Protein AF-A0A2V9ZKR1-F1 (afdb_monomer_lite)

Secondary structure (DSSP, 8-state):
--------PPPP-PPPHHHHHHHHHHHHTT-EEEEEEETTTEEEEEEE--SS---------------

Radius of gyration: 23.19 Å; chains: 1; bounding box: 50×21×81 Å

Foldseek 3Di:
DDDDDPPDDPDDDDDDCVVVVVQVVLVVQVKHWDWDQDVPPGIDIDIDGDDDDSDDDPDPPDDDDDD

pLDDT: mean 78.24, std 18.19, range [48.34, 98.06]

Structure (mmCIF, N/CA/C/O backbone):
data_AF-A0A2V9ZKR1-F1
#
_entry.id   AF-A0A2V9ZKR1-F1
#
loop_
_atom_site.group_PDB
_atom_site.id
_atom_site.type_symbol
_atom_site.label_atom_id
_atom_site.label_alt_id
_atom_site.label_comp_id
_atom_site.label_asym_id
_atom_site.label_entity_id
_atom_site.label_seq_id
_atom_site.pdbx_PDB_ins_code
_atom_site.Cartn_x
_atom_site.Cartn_y
_atom_site.Cartn_z
_atom_site.occupancy
_atom_site.B_iso_or_equiv
_atom_site.auth_seq_id
_atom_site.auth_comp_id
_atom_site.auth_asym_id
_atom_site.auth_atom_id
_atom_site.pdbx_PDB_model_num
ATOM 1 N N . MET A 1 1 ? 35.92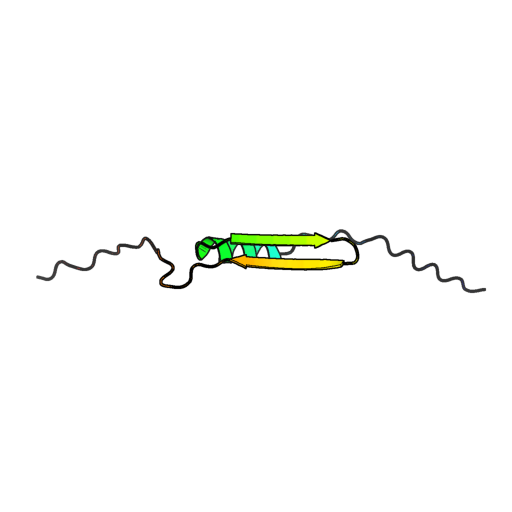5 9.101 -35.988 1.00 48.34 1 MET A N 1
ATOM 2 C CA . MET A 1 1 ? 34.955 7.997 -35.832 1.00 48.34 1 MET A CA 1
ATOM 3 C C . MET A 1 1 ? 34.657 7.911 -34.343 1.00 48.34 1 MET A C 1
ATOM 5 O O . MET A 1 1 ? 35.472 7.372 -33.611 1.00 48.34 1 MET A O 1
ATOM 9 N N . SER A 1 2 ? 33.620 8.600 -33.865 1.00 48.78 2 SER A N 1
ATOM 10 C CA . SER A 1 2 ? 33.333 8.696 -32.428 1.00 48.78 2 SER A CA 1
ATOM 11 C C . SER A 1 2 ? 32.226 7.705 -32.093 1.00 48.78 2 SER A C 1
ATOM 13 O O . SER A 1 2 ? 31.065 7.960 -32.403 1.00 48.78 2 SER A O 1
ATOM 15 N N . SER A 1 3 ? 32.589 6.555 -31.530 1.00 55.22 3 SER A N 1
ATOM 16 C CA . SER A 1 3 ? 31.622 5.590 -31.006 1.00 55.22 3 SER A CA 1
ATOM 17 C C . SER A 1 3 ? 31.555 5.762 -29.494 1.00 55.22 3 SER A C 1
ATOM 19 O O . SER A 1 3 ? 32.411 5.277 -28.761 1.00 55.22 3 SER A O 1
ATOM 21 N N . GLY A 1 4 ? 30.553 6.513 -29.037 1.00 53.47 4 GLY A N 1
ATOM 22 C CA . GLY A 1 4 ? 30.199 6.618 -27.627 1.00 53.47 4 GLY A CA 1
ATOM 23 C C . GLY A 1 4 ? 29.425 5.379 -27.192 1.00 53.47 4 GLY A C 1
ATOM 24 O O . GLY A 1 4 ? 28.216 5.297 -27.394 1.00 53.47 4 GLY A O 1
ATOM 25 N N . THR A 1 5 ? 30.115 4.406 -26.605 1.00 58.31 5 THR A N 1
ATOM 26 C CA . THR A 1 5 ? 29.492 3.207 -26.034 1.00 58.31 5 THR A CA 1
ATOM 27 C C . THR A 1 5 ? 28.978 3.531 -24.631 1.00 58.31 5 THR A C 1
ATOM 29 O O . THR A 1 5 ? 29.706 3.445 -23.645 1.00 58.31 5 THR A O 1
ATOM 32 N N . GLY A 1 6 ? 27.716 3.949 -24.533 1.00 53.59 6 GLY A N 1
ATOM 33 C CA . GLY A 1 6 ? 27.017 4.192 -23.268 1.00 53.59 6 GLY A CA 1
ATOM 34 C C . GLY A 1 6 ? 26.600 2.893 -22.575 1.00 53.59 6 GLY A C 1
ATOM 35 O O . GLY A 1 6 ? 25.416 2.591 -22.489 1.00 53.59 6 GLY A O 1
ATOM 36 N N . GLY A 1 7 ? 27.563 2.104 -22.099 1.00 57.66 7 GLY A N 1
ATOM 37 C CA . GLY A 1 7 ? 27.318 0.917 -21.275 1.00 57.66 7 GLY A CA 1
ATOM 38 C C . GLY A 1 7 ? 27.199 1.286 -19.798 1.00 57.66 7 GLY A C 1
ATOM 39 O O . GLY A 1 7 ? 28.131 1.070 -19.032 1.00 57.66 7 GLY A O 1
ATOM 40 N N . GLY A 1 8 ? 26.082 1.891 -19.394 1.00 57.66 8 GLY A N 1
ATOM 41 C CA . GLY A 1 8 ? 25.805 2.147 -17.981 1.00 57.66 8 GLY A CA 1
ATOM 42 C C . GLY A 1 8 ? 25.376 0.858 -17.287 1.00 57.66 8 GLY A C 1
ATOM 43 O O . GLY A 1 8 ? 24.223 0.457 -17.413 1.00 57.66 8 GLY A O 1
ATOM 44 N N . SER A 1 9 ? 26.286 0.208 -16.561 1.00 66.44 9 SER A N 1
ATOM 45 C CA . SER A 1 9 ? 25.958 -0.923 -15.686 1.00 66.44 9 SER A CA 1
ATOM 46 C C . SER A 1 9 ? 24.787 -0.545 -14.766 1.00 66.44 9 SER A C 1
ATOM 48 O O . SER A 1 9 ? 24.795 0.575 -14.238 1.00 66.44 9 SER A O 1
ATOM 50 N N . PRO A 1 10 ? 23.791 -1.426 -14.546 1.00 66.25 10 PRO A N 1
ATOM 51 C CA . PRO A 1 10 ? 22.683 -1.121 -13.651 1.00 66.25 10 PRO A CA 1
ATOM 52 C C . PRO A 1 10 ? 23.247 -0.766 -12.273 1.00 66.25 10 PRO A C 1
ATOM 54 O O . PRO A 1 10 ? 23.928 -1.572 -11.638 1.00 66.25 10 PRO A O 1
ATOM 57 N N . LYS A 1 11 ? 23.020 0.480 -11.837 1.00 67.06 11 LYS A N 1
ATOM 58 C CA . LYS A 1 11 ? 23.408 0.908 -1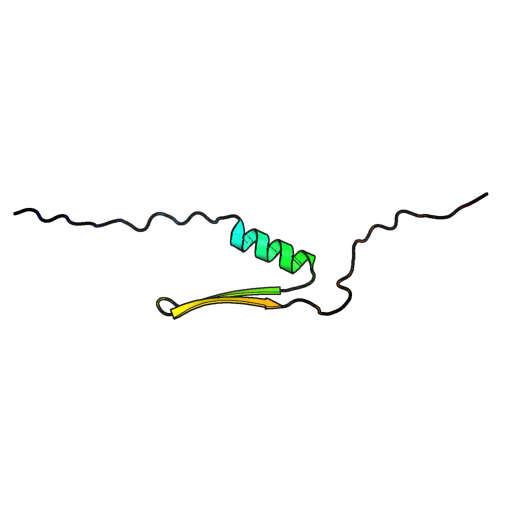0.493 1.00 67.06 11 LYS A CA 1
ATOM 59 C C . LYS A 1 11 ? 22.638 0.051 -9.484 1.00 67.06 11 LYS A C 1
ATOM 61 O O . LYS A 1 11 ? 21.436 -0.143 -9.679 1.00 67.06 11 LYS A O 1
ATOM 66 N N . PRO A 1 12 ? 23.289 -0.430 -8.411 1.00 64.19 12 PRO A N 1
ATOM 67 C CA . PRO A 1 12 ? 22.594 -1.126 -7.341 1.00 64.19 12 PRO A CA 1
ATOM 68 C C . PRO A 1 12 ? 21.466 -0.237 -6.820 1.00 64.19 12 PRO A C 1
ATOM 70 O O . PRO A 1 12 ? 21.696 0.904 -6.414 1.00 64.19 12 PRO A O 1
ATOM 73 N N . VAL A 1 13 ? 20.240 -0.743 -6.882 1.00 73.62 13 VAL A N 1
ATOM 74 C CA . VAL A 1 13 ? 19.085 -0.088 -6.275 1.00 73.62 13 VAL A CA 1
ATOM 75 C C . VAL A 1 13 ? 19.123 -0.384 -4.782 1.00 73.62 13 VAL A C 1
ATOM 77 O O . VAL A 1 13 ? 18.822 -1.495 -4.352 1.00 73.62 13 VAL A O 1
ATOM 80 N N . ASN A 1 14 ? 19.531 0.603 -3.984 1.00 77.62 14 ASN A N 1
ATOM 81 C CA . ASN A 1 14 ? 19.401 0.490 -2.537 1.00 77.62 14 ASN A CA 1
ATOM 82 C C . ASN A 1 14 ? 17.913 0.513 -2.162 1.00 77.62 14 ASN A C 1
ATOM 84 O O . ASN A 1 14 ? 17.175 1.355 -2.685 1.00 77.62 14 ASN A O 1
ATOM 88 N N . PRO A 1 15 ? 17.466 -0.357 -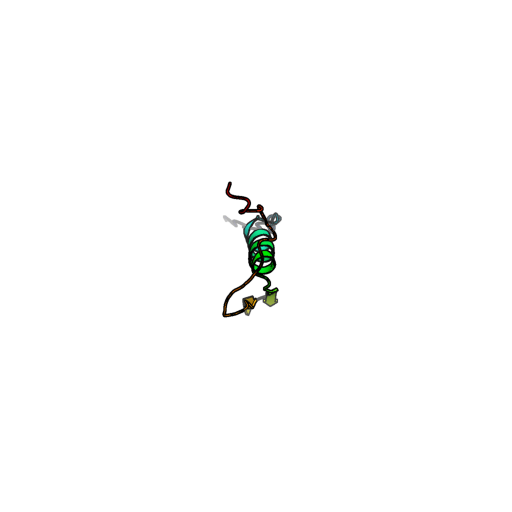1.238 1.00 73.00 15 PRO A N 1
ATOM 89 C CA . PRO A 1 15 ? 16.128 -0.254 -0.680 1.00 73.00 15 PRO A CA 1
ATOM 90 C C . PRO A 1 15 ? 15.929 1.139 -0.072 1.00 73.00 15 PRO A C 1
ATOM 92 O O . PRO A 1 15 ? 16.654 1.545 0.836 1.00 73.00 15 PRO A O 1
ATOM 95 N N . GLY A 1 16 ? 14.973 1.894 -0.610 1.00 84.12 16 GLY A N 1
ATOM 96 C CA . GLY A 1 16 ? 14.516 3.144 -0.014 1.00 84.12 16 GLY A CA 1
ATOM 97 C C . GLY A 1 16 ? 13.452 2.891 1.054 1.00 84.12 16 GLY A C 1
ATOM 98 O O . GLY A 1 16 ? 12.877 1.809 1.143 1.00 84.12 16 GLY A O 1
ATOM 99 N N . VAL A 1 17 ? 13.116 3.923 1.826 1.00 90.62 17 VAL A N 1
ATOM 100 C CA . VAL A 1 17 ? 12.098 3.824 2.890 1.00 90.62 17 VAL A CA 1
ATOM 101 C C . VAL A 1 17 ? 10.657 3.804 2.371 1.00 90.62 17 VAL A C 1
ATOM 103 O O . VAL A 1 17 ? 9.742 3.544 3.140 1.00 90.62 17 VAL A O 1
ATOM 106 N N . GLY A 1 18 ? 10.430 4.078 1.081 1.00 91.75 18 GLY A N 1
ATOM 107 C CA . GLY A 1 18 ? 9.084 4.221 0.515 1.00 91.75 18 GLY A CA 1
ATOM 108 C C . GLY A 1 18 ? 8.237 2.957 0.661 1.00 91.75 18 GLY A C 1
ATOM 109 O O . GLY A 1 18 ? 7.207 2.981 1.326 1.00 91.75 18 GLY A O 1
ATOM 110 N N . ILE A 1 19 ? 8.695 1.837 0.092 1.00 93.06 19 ILE A N 1
ATOM 111 C CA . ILE A 1 19 ? 7.956 0.563 0.132 1.00 93.06 19 ILE A CA 1
ATOM 112 C C . ILE A 1 19 ? 7.867 0.027 1.564 1.00 93.06 19 ILE A C 1
ATOM 114 O O . ILE A 1 19 ? 6.794 -0.392 1.996 1.00 93.06 19 ILE A O 1
ATOM 118 N N . GLN A 1 20 ? 8.961 0.095 2.328 1.00 93.12 20 GLN A N 1
ATOM 119 C CA . GLN A 1 20 ? 8.965 -0.339 3.725 1.00 93.12 20 GLN A CA 1
ATOM 120 C C . GLN A 1 20 ? 7.966 0.469 4.571 1.00 93.12 20 GLN A C 1
ATOM 122 O O . GLN A 1 20 ? 7.124 -0.116 5.247 1.00 93.12 20 GLN A O 1
ATOM 127 N N . GLY A 1 21 ? 7.985 1.799 4.466 1.00 95.44 21 GLY A N 1
ATOM 128 C CA . GLY A 1 21 ? 7.059 2.675 5.184 1.00 95.44 21 GLY A CA 1
ATOM 129 C C . GLY A 1 21 ? 5.601 2.476 4.761 1.00 95.44 21 GLY A C 1
ATOM 130 O O . GLY A 1 21 ? 4.690 2.613 5.578 1.00 95.44 21 GLY A O 1
ATOM 131 N N . MET A 1 22 ? 5.354 2.096 3.504 1.00 95.69 22 MET A N 1
ATOM 132 C CA . MET A 1 22 ? 4.020 1.698 3.050 1.00 95.69 22 MET A CA 1
ATOM 133 C C . MET A 1 22 ? 3.563 0.396 3.717 1.00 95.69 22 MET A C 1
ATOM 135 O O . MET A 1 22 ? 2.435 0.347 4.204 1.00 95.69 22 MET A O 1
ATOM 139 N N . HIS A 1 23 ? 4.421 -0.629 3.793 1.00 95.50 23 HIS A N 1
ATOM 140 C CA . HIS A 1 23 ? 4.105 -1.869 4.514 1.00 95.50 23 HIS A CA 1
ATOM 141 C C . HIS A 1 23 ? 3.800 -1.595 5.991 1.00 95.50 23 HIS A C 1
ATOM 143 O O . HIS A 1 23 ? 2.796 -2.080 6.511 1.00 95.50 23 HIS A O 1
ATOM 149 N N . GLU A 1 24 ? 4.632 -0.788 6.651 1.00 96.31 24 GLU A N 1
ATOM 150 C CA . GLU A 1 24 ? 4.463 -0.411 8.057 1.00 96.31 24 GLU A CA 1
ATOM 151 C C . GLU A 1 24 ? 3.136 0.313 8.291 1.00 96.31 24 GLU A C 1
ATOM 153 O O . GLU A 1 24 ? 2.356 -0.099 9.150 1.00 96.31 24 GLU A O 1
ATOM 158 N N . ARG A 1 25 ? 2.834 1.346 7.497 1.00 94.94 25 ARG A N 1
ATOM 159 C CA . ARG A 1 25 ? 1.600 2.128 7.647 1.00 94.94 25 ARG A CA 1
ATOM 160 C C . ARG A 1 25 ? 0.355 1.292 7.388 1.00 94.94 25 ARG A C 1
ATOM 162 O O . ARG A 1 25 ? -0.601 1.366 8.151 1.00 94.94 25 ARG A O 1
ATOM 169 N N . VAL A 1 26 ? 0.359 0.491 6.325 1.00 95.88 26 VAL A N 1
ATOM 170 C CA . VAL A 1 26 ? -0.780 -0.376 6.008 1.00 95.88 26 VAL A CA 1
ATOM 171 C C . VAL A 1 26 ? -1.000 -1.393 7.130 1.00 95.88 26 VAL A C 1
ATOM 173 O O . VAL A 1 26 ? -2.140 -1.598 7.537 1.00 95.88 26 VAL A O 1
ATOM 176 N N . ARG A 1 27 ? 0.072 -1.950 7.707 1.00 94.62 27 ARG A N 1
ATOM 177 C CA . ARG A 1 27 ? -0.013 -2.853 8.861 1.00 94.62 27 ARG A CA 1
ATOM 178 C C . ARG A 1 27 ? -0.544 -2.163 10.120 1.00 94.62 27 ARG A C 1
ATOM 180 O O . ARG A 1 27 ? -1.380 -2.743 10.802 1.00 94.62 27 ARG A O 1
ATOM 187 N N . GLN A 1 28 ? -0.080 -0.952 10.431 1.00 93.69 28 GLN A N 1
ATOM 188 C CA . GLN A 1 28 ? -0.565 -0.173 11.583 1.00 93.69 28 GLN A CA 1
ATOM 189 C C . GLN A 1 28 ? -2.068 0.122 11.495 1.00 93.69 28 GLN A C 1
ATOM 191 O O . GLN A 1 28 ? -2.736 0.221 12.516 1.00 93.69 28 GLN A O 1
ATOM 196 N N . LEU A 1 29 ? -2.606 0.213 10.278 1.00 93.44 29 LEU A N 1
ATOM 197 C CA . LEU A 1 29 ? -4.035 0.389 10.018 1.00 93.44 29 LEU A CA 1
ATOM 198 C C . LEU A 1 29 ? -4.817 -0.938 9.965 1.00 93.44 29 LEU A C 1
ATOM 200 O O . LEU A 1 29 ? -5.977 -0.948 9.558 1.00 93.44 29 LEU A O 1
ATOM 204 N N . GLY A 1 30 ? -4.195 -2.066 10.324 1.00 92.94 30 GLY A N 1
ATOM 205 C CA . GLY A 1 30 ? -4.816 -3.394 10.257 1.00 92.94 30 GLY A CA 1
ATOM 206 C C . GLY A 1 30 ? -5.030 -3.913 8.831 1.00 92.94 30 GLY A C 1
ATOM 207 O O . GLY A 1 30 ? -5.825 -4.824 8.615 1.00 92.94 30 GLY A O 1
ATOM 208 N N . GLY A 1 31 ? -4.356 -3.323 7.845 1.00 94.38 31 GLY A N 1
ATOM 209 C CA . GLY A 1 31 ? -4.449 -3.693 6.438 1.00 94.38 31 GLY A CA 1
ATOM 210 C C . GLY A 1 31 ? -3.354 -4.644 5.962 1.00 94.38 31 GLY A C 1
ATOM 211 O O . GLY A 1 31 ? -2.543 -5.153 6.738 1.00 94.38 31 GLY A O 1
ATOM 212 N N . GLN A 1 32 ? -3.324 -4.859 4.646 1.00 97.06 32 GLN A N 1
ATOM 213 C CA . GLN A 1 32 ? -2.322 -5.662 3.935 1.00 97.06 32 GLN A CA 1
ATOM 214 C C . GLN A 1 32 ? -1.854 -4.955 2.656 1.00 97.06 32 GLN A C 1
ATOM 216 O O . GLN A 1 32 ? -2.658 -4.328 1.964 1.00 97.06 32 GLN A O 1
ATOM 221 N N . LEU A 1 33 ? -0.558 -5.059 2.344 1.00 97.62 33 LEU A N 1
ATOM 222 C CA . LEU A 1 33 ? 0.062 -4.485 1.144 1.00 97.62 33 LEU A CA 1
ATOM 223 C C . LEU A 1 33 ? 0.694 -5.597 0.301 1.00 97.62 33 LEU A C 1
ATOM 225 O O . LEU A 1 33 ? 1.505 -6.368 0.810 1.00 97.62 33 LEU A O 1
ATOM 229 N N . ASP A 1 34 ? 0.344 -5.634 -0.982 1.00 97.31 34 ASP A N 1
ATOM 230 C CA . ASP A 1 34 ? 0.819 -6.590 -1.983 1.00 97.31 34 ASP A CA 1
ATOM 231 C C . ASP A 1 34 ? 1.424 -5.831 -3.172 1.00 97.31 34 ASP A C 1
ATOM 233 O O . ASP A 1 34 ? 0.830 -4.872 -3.677 1.00 97.31 34 ASP A O 1
ATOM 237 N N . ILE A 1 35 ? 2.618 -6.238 -3.605 1.00 95.38 35 ILE A N 1
ATOM 238 C CA . ILE A 1 35 ? 3.349 -5.603 -4.707 1.00 95.38 35 ILE A CA 1
ATOM 239 C C . ILE A 1 35 ? 3.765 -6.684 -5.694 1.00 95.38 35 ILE A C 1
ATOM 241 O O . ILE A 1 35 ? 4.486 -7.615 -5.343 1.00 95.38 35 ILE A O 1
ATOM 245 N N . GLN A 1 36 ? 3.338 -6.530 -6.943 1.00 95.81 36 GLN A N 1
ATOM 246 C CA . GLN A 1 36 ? 3.647 -7.452 -8.028 1.00 95.81 36 GLN A CA 1
ATOM 247 C C . GLN A 1 36 ? 4.272 -6.671 -9.177 1.00 95.81 36 GLN A C 1
ATOM 249 O O . GLN A 1 36 ? 3.650 -5.778 -9.748 1.00 95.81 36 GLN A O 1
ATOM 254 N N . SER A 1 37 ? 5.508 -7.012 -9.526 1.00 93.19 37 SER A N 1
ATOM 255 C CA . SER A 1 37 ? 6.191 -6.453 -10.692 1.00 93.19 37 SER A CA 1
ATOM 256 C C . SER A 1 37 ? 6.325 -7.525 -11.755 1.00 93.19 37 SER A C 1
ATOM 258 O O . SER A 1 37 ? 6.773 -8.634 -11.469 1.00 93.19 37 SER A O 1
ATOM 260 N N . VAL A 1 38 ? 5.972 -7.179 -12.988 1.00 92.94 38 VAL A N 1
ATOM 261 C CA . VAL A 1 38 ? 6.154 -8.052 -14.146 1.00 92.94 38 VAL A CA 1
ATOM 262 C C . VAL A 1 38 ? 7.105 -7.344 -15.107 1.00 92.94 38 VAL A C 1
ATOM 264 O O . VAL A 1 38 ? 6.850 -6.219 -15.540 1.00 92.94 38 VAL A O 1
ATOM 267 N N . ASN A 1 39 ? 8.234 -7.987 -15.417 1.00 91.38 39 ASN A N 1
ATOM 268 C CA . ASN A 1 39 ? 9.286 -7.412 -16.259 1.00 91.38 39 ASN A CA 1
ATOM 269 C C . ASN A 1 39 ? 8.720 -6.954 -17.608 1.00 91.38 39 ASN A C 1
ATOM 271 O O . ASN A 1 39 ? 8.199 -7.767 -18.360 1.00 91.38 39 ASN A O 1
ATOM 275 N N . GLY A 1 40 ? 8.834 -5.662 -17.916 1.00 94.38 40 GLY A N 1
ATOM 276 C CA . GLY A 1 40 ? 8.301 -5.080 -19.155 1.00 94.38 40 GLY A CA 1
ATOM 277 C C . GLY A 1 40 ? 6.802 -4.749 -19.138 1.00 94.38 40 GLY A C 1
ATOM 278 O O . GLY A 1 40 ? 6.312 -4.175 -20.102 1.00 94.38 40 GLY A O 1
ATOM 279 N N . HIS A 1 41 ? 6.083 -5.044 -18.050 1.00 93.88 41 HIS A N 1
ATOM 280 C CA . HIS A 1 41 ? 4.636 -4.810 -17.918 1.00 93.88 41 HIS A CA 1
ATOM 281 C C . HIS A 1 41 ? 4.271 -3.855 -16.766 1.00 93.88 41 HIS A C 1
ATOM 283 O O . HIS A 1 41 ? 3.098 -3.555 -16.556 1.00 93.88 41 HIS A O 1
ATOM 289 N N . GLY A 1 42 ? 5.271 -3.347 -16.041 1.00 94.38 42 GLY A N 1
ATOM 290 C CA . GLY A 1 42 ? 5.096 -2.392 -14.949 1.00 94.38 42 GLY A CA 1
ATOM 291 C C . GLY A 1 42 ? 4.940 -3.053 -13.579 1.00 94.38 42 GLY A C 1
ATOM 292 O O . GLY A 1 42 ? 5.282 -4.222 -13.378 1.00 94.38 42 GLY A O 1
ATOM 293 N N . THR A 1 43 ? 4.445 -2.268 -12.623 1.00 95.12 43 THR A N 1
ATOM 294 C CA . THR A 1 43 ? 4.294 -2.668 -11.220 1.00 95.12 43 THR A CA 1
ATOM 295 C C . THR A 1 43 ? 2.872 -2.394 -10.750 1.00 95.12 43 THR A C 1
ATOM 297 O O . THR A 1 43 ? 2.391 -1.265 -10.825 1.00 95.12 43 THR A O 1
ATOM 300 N N . LEU A 1 44 ? 2.219 -3.428 -10.227 1.00 96.56 44 LEU A N 1
ATOM 301 C CA . LEU A 1 44 ? 0.959 -3.338 -9.506 1.00 96.56 44 LEU A CA 1
ATOM 302 C C . LEU A 1 44 ? 1.245 -3.207 -8.009 1.00 96.56 44 LEU A C 1
ATOM 304 O O . LEU A 1 44 ? 1.932 -4.041 -7.422 1.00 96.56 44 LEU A O 1
ATOM 308 N N . VAL A 1 45 ? 0.666 -2.183 -7.388 1.00 96.38 45 VAL A N 1
ATOM 309 C CA . VAL A 1 45 ? 0.685 -1.981 -5.936 1.00 96.38 45 VAL A CA 1
ATOM 310 C C . VAL A 1 45 ? -0.753 -2.003 -5.440 1.00 96.38 45 VAL A C 1
ATOM 312 O O . VAL A 1 45 ? -1.573 -1.204 -5.892 1.00 96.38 45 VAL A O 1
ATOM 315 N N . ARG A 1 46 ? -1.069 -2.906 -4.511 1.00 98.06 46 ARG A N 1
ATOM 316 C CA . ARG A 1 46 ? -2.418 -3.082 -3.967 1.00 98.06 46 ARG A CA 1
ATOM 317 C C . ARG A 1 46 ? -2.396 -3.023 -2.446 1.00 98.06 46 ARG A C 1
ATOM 319 O O . ARG A 1 46 ? -1.777 -3.864 -1.802 1.00 98.06 46 ARG A O 1
ATOM 326 N N . ALA A 1 47 ? -3.118 -2.058 -1.885 1.00 97.31 47 ALA A N 1
ATOM 327 C CA . ALA A 1 47 ? -3.358 -1.950 -0.451 1.00 97.31 47 ALA A CA 1
ATOM 328 C C . ALA A 1 47 ? -4.821 -2.284 -0.141 1.00 97.31 47 ALA A C 1
ATOM 330 O O . ALA A 1 47 ? -5.730 -1.708 -0.737 1.00 97.31 47 ALA A O 1
ATOM 331 N N . THR A 1 48 ? -5.035 -3.188 0.810 1.00 96.56 48 THR A N 1
ATOM 332 C CA . THR A 1 48 ? -6.356 -3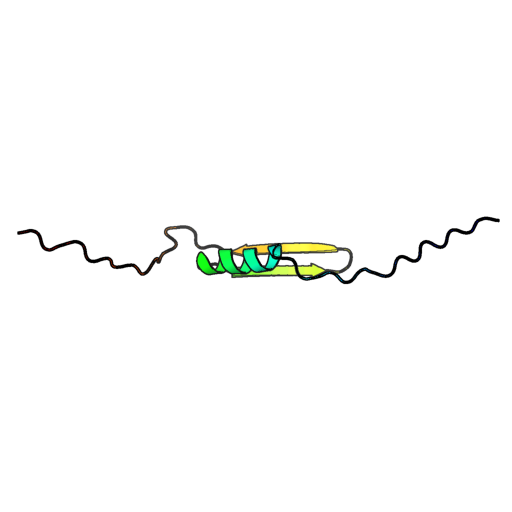.517 1.348 1.00 96.56 48 THR A CA 1
ATOM 333 C C . THR A 1 48 ? -6.438 -2.977 2.764 1.00 96.56 48 THR A C 1
ATOM 335 O O . THR A 1 48 ? -5.599 -3.310 3.602 1.00 96.56 48 THR A O 1
ATOM 338 N N . LEU A 1 49 ? -7.443 -2.146 3.030 1.00 94.69 49 LEU A N 1
ATOM 339 C CA . LEU A 1 49 ? -7.667 -1.521 4.329 1.00 94.69 49 LEU A CA 1
ATOM 340 C C . LEU A 1 49 ? -9.093 -1.818 4.809 1.00 94.69 49 LEU A C 1
ATOM 342 O O . LEU A 1 49 ? -10.015 -1.813 3.987 1.00 94.69 49 LEU A O 1
ATOM 346 N N . PRO A 1 50 ? -9.297 -2.050 6.117 1.00 91.12 50 PRO A N 1
ATOM 347 C CA . PRO A 1 50 ? -10.631 -2.079 6.700 1.00 91.12 50 PRO A CA 1
ATOM 348 C C . PRO A 1 50 ? -11.357 -0.747 6.465 1.00 91.12 50 PRO A C 1
ATOM 350 O O . PRO A 1 50 ? -10.775 0.324 6.637 1.00 91.12 50 PRO A O 1
ATOM 353 N N . VAL A 1 51 ? -12.638 -0.809 6.101 1.00 87.38 51 VAL A N 1
ATOM 354 C CA . VAL A 1 51 ? -13.517 0.365 6.003 1.00 87.38 51 VAL A CA 1
ATOM 355 C C . VAL A 1 51 ? -14.449 0.387 7.217 1.00 87.38 51 VAL A C 1
ATOM 357 O O . VAL A 1 51 ? -15.127 -0.596 7.500 1.00 87.38 51 VAL A O 1
ATOM 360 N N . GLY A 1 52 ? -14.441 1.482 7.978 1.00 79.50 52 GLY A N 1
ATOM 361 C CA . GLY A 1 52 ? -15.052 1.562 9.313 1.00 79.50 52 GLY A CA 1
ATOM 362 C C . GLY A 1 52 ? -14.007 1.913 10.370 1.00 79.50 52 GLY A C 1
ATOM 363 O O . GLY A 1 52 ? -12.889 2.293 10.024 1.00 79.50 52 GLY A O 1
ATOM 364 N N . LYS A 1 53 ? -14.344 1.836 11.663 1.00 64.38 53 LYS A N 1
ATOM 365 C CA . LYS A 1 53 ? -13.375 2.191 12.705 1.00 64.38 53 LYS A CA 1
ATOM 366 C C . LYS A 1 53 ? -12.277 1.124 12.759 1.00 64.38 53 LYS A C 1
ATOM 368 O O . LYS A 1 53 ? -12.460 0.066 13.349 1.00 64.38 53 LYS A O 1
ATOM 373 N N . ALA A 1 54 ? -11.152 1.406 12.105 1.00 59.41 54 ALA A N 1
ATOM 374 C CA . ALA A 1 54 ? -9.894 0.730 12.369 1.00 59.41 54 ALA A CA 1
ATOM 375 C C . ALA A 1 54 ? -9.502 1.084 13.812 1.00 59.41 54 ALA A C 1
ATOM 377 O O . ALA A 1 54 ? -9.156 2.225 14.112 1.00 59.41 54 ALA A O 1
ATOM 378 N N . PHE A 1 55 ? -9.668 0.135 14.724 1.00 58.34 55 PHE A N 1
ATOM 379 C CA . PHE A 1 55 ? -9.154 0.200 16.092 1.00 58.34 55 PHE A CA 1
ATOM 380 C C . PHE A 1 55 ? -7.903 -0.699 16.160 1.00 58.34 55 PHE A C 1
ATOM 382 O O . PHE A 1 55 ? -7.793 -1.633 15.373 1.00 58.34 55 PHE A O 1
ATOM 389 N N . SER A 1 56 ? -6.902 -0.473 17.008 1.00 57.69 56 SER A N 1
ATOM 390 C CA . SER A 1 56 ? -6.964 0.008 18.389 1.00 57.69 56 SER A CA 1
ATOM 391 C C . SER A 1 56 ? -5.666 0.736 18.750 1.00 57.69 56 SER A C 1
ATOM 393 O O . SER A 1 56 ? -4.582 0.239 18.452 1.00 57.69 56 SER A O 1
ATOM 395 N N . GLN A 1 57 ? -5.753 1.879 19.432 1.00 52.84 57 GLN A N 1
ATOM 396 C CA . GLN A 1 57 ? -4.685 2.269 20.351 1.00 52.84 57 GLN A CA 1
ATOM 397 C C . GLN A 1 57 ? -5.089 1.725 21.715 1.00 52.84 57 GLN A C 1
ATOM 399 O O . GLN A 1 57 ? -5.937 2.308 22.387 1.00 52.84 57 GLN A O 1
ATOM 404 N N . ASP A 1 58 ? -4.523 0.575 22.074 1.00 59.34 58 ASP A N 1
ATOM 405 C CA . ASP A 1 58 ? -4.424 0.154 23.465 1.00 59.34 58 ASP A CA 1
ATOM 406 C C . ASP A 1 58 ? -3.664 1.247 24.222 1.00 59.34 58 ASP A C 1
ATOM 408 O O . ASP A 1 58 ? -2.456 1.433 24.078 1.00 59.34 58 ASP A O 1
ATOM 412 N N . GLY A 1 59 ? -4.437 2.036 24.951 1.00 55.16 59 GLY A N 1
ATOM 413 C CA . GLY A 1 59 ? -4.015 3.170 25.749 1.00 55.16 59 GLY A CA 1
ATOM 414 C C . GLY A 1 59 ? -5.154 3.507 26.696 1.00 55.16 59 GLY A C 1
ATOM 415 O O . GLY A 1 59 ? -5.726 4.590 26.615 1.00 55.16 59 GLY A O 1
ATOM 416 N N . GLU A 1 60 ? -5.535 2.54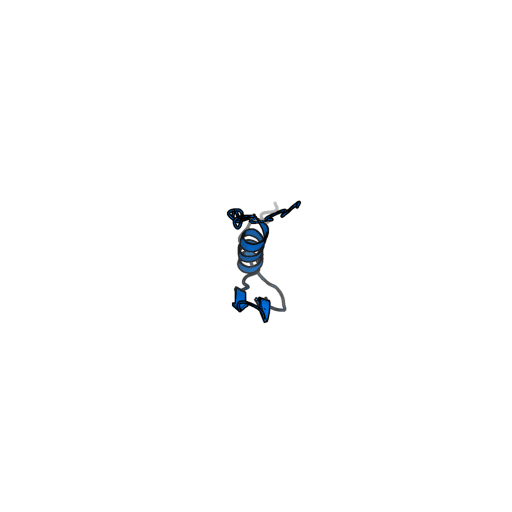5 27.543 1.00 52.66 60 GLU A N 1
ATOM 417 C CA . GLU A 1 60 ? -6.276 2.849 28.766 1.00 52.66 60 GLU A CA 1
ATOM 418 C C . GLU A 1 60 ? -5.381 3.714 29.664 1.00 52.66 60 GLU A C 1
ATOM 420 O O . GLU A 1 60 ? -4.665 3.216 30.530 1.00 52.66 60 GLU A O 1
ATOM 425 N N . GLU A 1 61 ? -5.406 5.029 29.460 1.00 53.81 61 GLU A N 1
ATOM 426 C CA . GLU A 1 61 ? -5.150 5.947 30.560 1.00 53.81 61 GLU A CA 1
ATOM 427 C C . GLU A 1 61 ? -6.470 6.101 31.317 1.00 53.81 61 GLU A C 1
ATOM 429 O O . GLU A 1 61 ? -7.424 6.735 30.868 1.00 53.81 61 GLU A O 1
ATOM 434 N N . THR A 1 62 ? -6.525 5.409 32.448 1.00 57.03 62 THR A N 1
ATOM 435 C CA . THR A 1 62 ? -7.554 5.472 33.485 1.00 57.03 62 THR A CA 1
ATOM 436 C C . THR A 1 62 ? -7.972 6.928 33.750 1.00 57.03 62 THR A C 1
ATOM 438 O O . THR A 1 62 ? -7.278 7.672 34.445 1.00 57.03 62 THR A O 1
ATOM 441 N N . LEU A 1 63 ? -9.142 7.326 33.249 1.00 64.81 63 LEU A N 1
ATOM 442 C CA . LEU A 1 63 ? -9.891 8.469 33.759 1.00 64.81 63 LEU A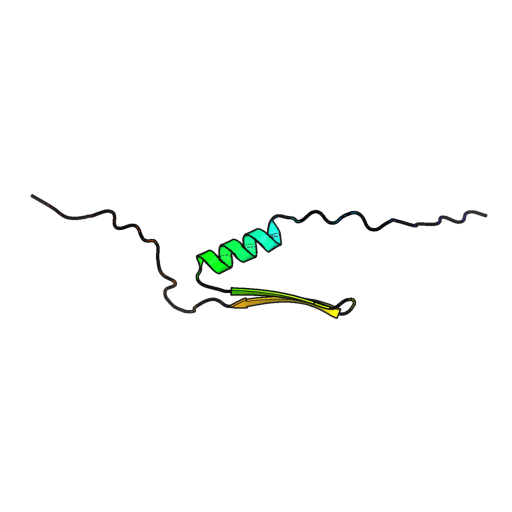 CA 1
ATOM 443 C C . LEU A 1 63 ? -11.012 7.949 34.657 1.00 64.81 63 LEU A C 1
ATOM 445 O O . LEU A 1 63 ? -11.987 7.382 34.170 1.00 64.81 63 LEU A O 1
ATOM 449 N N . GLY A 1 64 ? -10.903 8.217 35.959 1.00 49.03 64 GLY A N 1
ATOM 450 C CA . GLY A 1 64 ? -12.072 8.253 36.832 1.00 49.03 64 GLY A CA 1
ATOM 451 C C . GLY A 1 64 ? -11.874 7.695 38.233 1.00 49.03 64 GLY A C 1
ATOM 452 O O . GLY A 1 64 ? -12.285 6.578 38.520 1.00 49.03 64 GLY A O 1
ATOM 453 N N . ALA A 1 65 ? -11.412 8.542 39.147 1.00 51.72 65 ALA A N 1
ATOM 454 C CA . ALA A 1 65 ? -12.060 8.642 40.449 1.00 51.72 65 ALA A CA 1
ATOM 455 C C . ALA A 1 65 ? -12.065 10.117 40.859 1.00 51.72 65 ALA A C 1
ATOM 457 O O . ALA A 1 65 ? -11.081 10.653 41.360 1.00 51.72 65 ALA A O 1
ATOM 458 N N . ALA A 1 66 ? -13.182 10.777 40.564 1.00 54.41 66 ALA A N 1
ATOM 459 C CA . ALA A 1 66 ? -13.563 12.004 41.235 1.00 54.41 66 ALA A CA 1
ATOM 460 C C . ALA A 1 66 ? -13.841 11.695 42.713 1.00 54.41 66 ALA A C 1
ATOM 462 O O . ALA A 1 66 ? -14.548 10.729 43.011 1.00 54.41 66 ALA A O 1
ATOM 463 N N . SER A 1 67 ? -13.321 12.527 43.612 1.00 58.78 67 SER A N 1
ATOM 464 C CA . SER A 1 67 ? -13.934 12.949 44.880 1.00 58.78 67 SER A CA 1
ATOM 465 C C . SER A 1 67 ? -13.206 14.194 45.367 1.00 58.78 67 SER A C 1
ATOM 467 O O . SER A 1 67 ? -11.960 14.137 45.437 1.00 58.78 67 SER A O 1
#

Sequence (67 aa):
MSSGTGGGSPKPVNPGVGIQGMHERVRQLGGQLDIQSVNGHGTLVRATLPVGKAFSQDGEETLGAAS